Protein AF-A0A7Y4U317-F1 (afdb_monomer)

Secondary structure (DSSP, 8-state):
--SSTT--PPPGGGHHHHHHHHHHHTT-------SS---HHHHHHHHHHHHHHHHHHHHH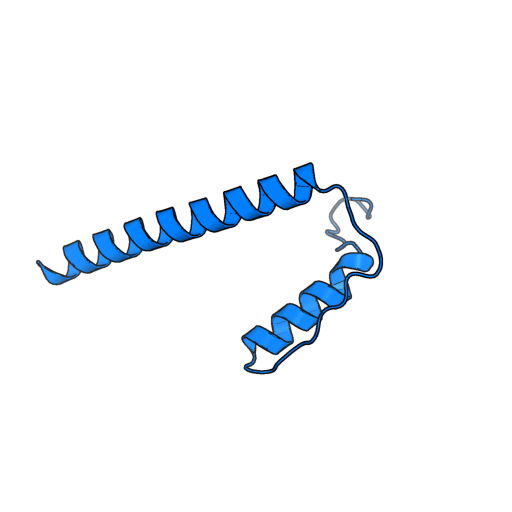HHHHHHHHTT-

Sequence (71 aa):
MEGRLGDIAINPDLKPVLEALHQVLAGGTVEIKIAQVGNLDIVTELNRRLERTVNETNAINKAEHKLLACT

Mean predicted aligned error: 7.98 Å

Solvent-accessible surface area (backbone atoms only — not comparable to full-atom values): 4559 Å² total; per-residue (Å²): 138,88,56,64,96,90,52,88,67,76,60,74,86,50,47,64,57,53,53,48,51,50,38,42,77,72,72,48,85,79,87,85,80,85,89,70,88,71,66,62,68,60,55,51,51,51,50,53,49,50,54,50,52,53,52,53,51,52,52,50,54,52,50,52,54,53,56,64,74,74,112

pLDDT: mean 87.07, std 15.0, range [46.09, 98.31]

Structure (mmCIF, N/CA/C/O backbone):
data_AF-A0A7Y4U317-F1
#
_entry.id   AF-A0A7Y4U317-F1
#
loop_
_atom_site.group_PDB
_atom_site.id
_atom_site.type_symbol
_atom_site.label_atom_id
_atom_site.label_alt_id
_atom_site.label_comp_id
_atom_site.label_asym_id
_atom_site.label_entity_id
_atom_site.label_seq_id
_atom_site.pdbx_PDB_ins_code
_atom_site.Cartn_x
_atom_site.Cartn_y
_atom_site.Cartn_z
_atom_site.occupancy
_atom_site.B_iso_or_equiv
_atom_site.auth_seq_id
_atom_site.auth_comp_id
_atom_site.auth_asym_id
_atom_site.auth_atom_id
_atom_site.pdbx_PDB_model_num
ATOM 1 N N . MET A 1 1 ? -3.463 -20.542 -2.182 1.00 46.09 1 MET A N 1
ATOM 2 C CA . MET A 1 1 ? -4.295 -20.265 -3.371 1.00 46.09 1 MET A CA 1
ATOM 3 C C . MET A 1 1 ? -5.180 -21.481 -3.544 1.00 46.09 1 MET A C 1
ATOM 5 O O . MET A 1 1 ? -4.657 -22.505 -3.952 1.00 46.09 1 MET A O 1
ATOM 9 N N . GLU A 1 2 ? -6.447 -21.426 -3.134 1.00 46.94 2 GLU A N 1
ATOM 10 C CA . GLU A 1 2 ? -7.350 -22.582 -3.229 1.00 46.94 2 GLU A CA 1
ATOM 11 C C . GLU A 1 2 ? -8.725 -22.127 -3.737 1.00 46.94 2 GLU A C 1
ATOM 13 O O . GLU A 1 2 ? -9.467 -21.433 -3.049 1.00 46.94 2 GLU A O 1
ATOM 18 N N . GLY A 1 3 ? -9.011 -22.494 -4.985 1.00 54.59 3 GLY A N 1
ATOM 19 C CA . GLY A 1 3 ? -10.260 -22.320 -5.726 1.00 54.59 3 GLY A CA 1
ATOM 20 C C . GLY A 1 3 ? -10.301 -23.370 -6.848 1.00 54.59 3 GLY A C 1
ATOM 21 O O . GLY A 1 3 ? -9.262 -23.965 -7.153 1.00 54.59 3 GLY A O 1
ATOM 22 N N . ARG A 1 4 ? -11.483 -23.660 -7.423 1.00 57.56 4 ARG A N 1
ATOM 23 C CA . ARG A 1 4 ? -11.636 -24.641 -8.523 1.00 57.56 4 ARG A CA 1
ATOM 24 C C . ARG A 1 4 ? -10.630 -24.326 -9.637 1.00 57.56 4 ARG A C 1
ATOM 26 O O . ARG A 1 4 ? -10.347 -23.165 -9.901 1.00 57.56 4 ARG A O 1
ATOM 33 N N . LEU A 1 5 ? -10.084 -25.359 -10.280 1.00 51.78 5 LEU A N 1
ATOM 34 C CA . LEU A 1 5 ? -9.089 -25.214 -11.346 1.00 51.78 5 LEU A CA 1
ATOM 35 C C . LEU A 1 5 ? -9.593 -24.214 -12.410 1.00 51.78 5 LEU A C 1
ATOM 37 O O . LEU A 1 5 ? -10.579 -24.496 -13.087 1.00 51.78 5 LEU A O 1
ATOM 41 N N . GLY A 1 6 ? -8.945 -23.050 -12.519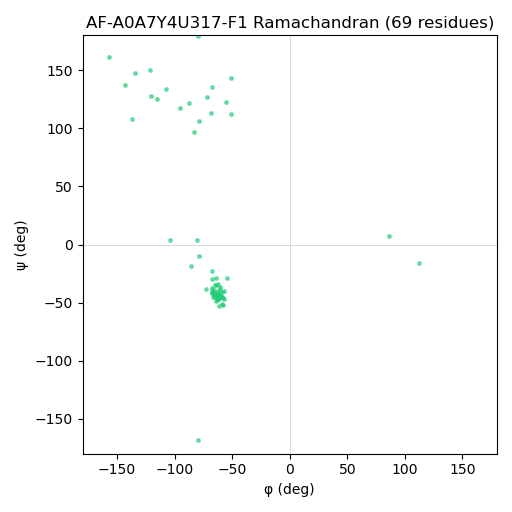 1.00 59.78 6 GLY A N 1
ATOM 42 C CA . GLY A 1 6 ? -9.349 -21.956 -13.416 1.00 59.78 6 GLY A CA 1
ATOM 43 C C . GLY A 1 6 ? -9.858 -20.685 -12.721 1.00 59.78 6 GLY A C 1
ATOM 44 O O . GLY A 1 6 ? -9.847 -19.629 -13.347 1.00 59.78 6 GLY A O 1
ATOM 45 N N . ASP A 1 7 ? -10.212 -20.745 -11.435 1.00 61.16 7 ASP A N 1
ATOM 46 C CA . ASP A 1 7 ? -10.660 -19.580 -10.667 1.00 61.16 7 ASP A CA 1
ATOM 47 C C . ASP A 1 7 ? -9.493 -18.949 -9.893 1.00 61.16 7 ASP A C 1
ATOM 49 O O . ASP A 1 7 ? -8.917 -19.550 -8.983 1.00 61.16 7 ASP A O 1
ATOM 53 N N . ILE A 1 8 ? -9.162 -17.695 -10.214 1.00 64.56 8 ILE A N 1
ATOM 54 C CA . ILE A 1 8 ? -8.299 -16.870 -9.361 1.00 64.56 8 ILE A CA 1
ATOM 55 C C . ILE A 1 8 ? -9.188 -16.256 -8.279 1.00 64.56 8 ILE A C 1
ATOM 57 O O . ILE A 1 8 ? -9.842 -15.238 -8.493 1.00 64.56 8 ILE A O 1
ATOM 61 N N . ALA A 1 9 ? -9.216 -16.882 -7.105 1.00 77.50 9 ALA A N 1
ATOM 62 C CA . ALA A 1 9 ? -9.836 -16.296 -5.924 1.00 77.50 9 ALA A CA 1
ATOM 63 C C . ALA A 1 9 ? -8.815 -15.423 -5.182 1.00 77.50 9 ALA A C 1
ATOM 65 O O . ALA A 1 9 ? -7.751 -15.890 -4.765 1.00 77.50 9 ALA A O 1
ATOM 66 N N . ILE A 1 10 ? -9.147 -14.145 -5.008 1.00 81.88 10 ILE A N 1
ATOM 67 C CA . ILE A 1 10 ? -8.395 -13.246 -4.130 1.00 81.88 10 ILE A CA 1
ATOM 68 C C . ILE A 1 10 ? -8.599 -13.730 -2.691 1.00 81.88 10 ILE A C 1
ATOM 70 O O . ILE A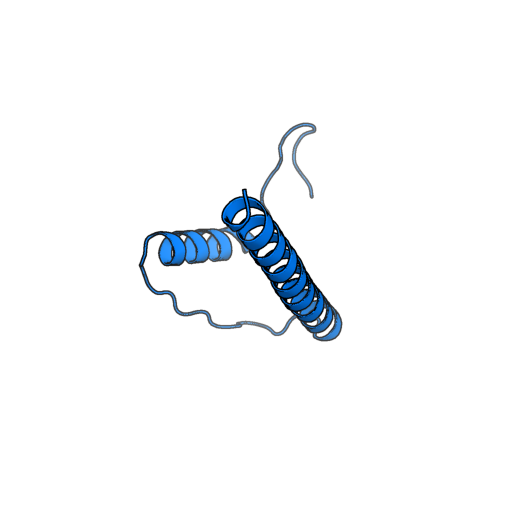 1 10 ? -9.725 -14.042 -2.305 1.00 81.88 10 ILE A O 1
ATOM 74 N N . ASN A 1 11 ? -7.525 -13.782 -1.895 1.00 87.12 11 ASN A N 1
ATOM 75 C CA . ASN A 1 11 ? -7.654 -14.053 -0.464 1.00 87.12 11 ASN A CA 1
ATOM 76 C C . ASN A 1 11 ? -8.627 -13.016 0.142 1.00 87.12 11 ASN A C 1
ATOM 78 O O . ASN A 1 11 ? -8.362 -11.818 0.004 1.00 87.12 11 ASN A O 1
ATOM 82 N N . PRO A 1 12 ? -9.733 -13.433 0.787 1.00 89.25 12 PRO A N 1
ATOM 83 C CA . PRO A 1 12 ? -10.718 -12.510 1.347 1.00 89.25 12 PRO A CA 1
ATOM 84 C C . PRO A 1 12 ? -10.108 -11.485 2.314 1.00 89.25 12 PRO A C 1
ATOM 86 O O . PRO A 1 12 ? -10.582 -10.351 2.346 1.00 89.25 12 PRO A O 1
ATOM 89 N N . ASP A 1 13 ? -9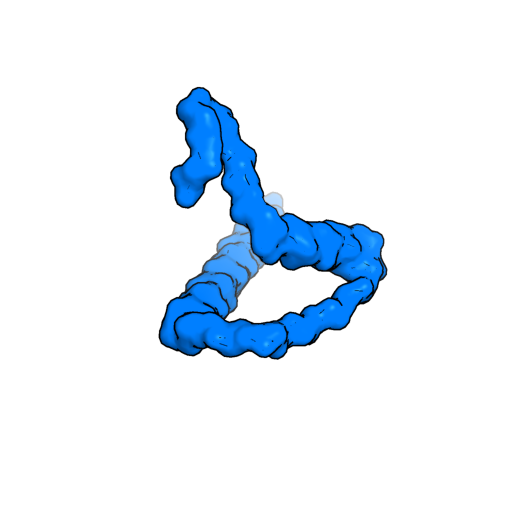.011 -11.818 2.999 1.00 90.38 13 ASP A N 1
ATOM 90 C CA . ASP A 1 13 ? -8.295 -10.896 3.894 1.00 90.38 13 ASP A CA 1
ATOM 91 C C . ASP A 1 13 ? -7.612 -9.735 3.148 1.00 90.38 13 ASP A C 1
ATOM 93 O O . ASP A 1 13 ? -7.358 -8.677 3.723 1.00 90.38 13 ASP A O 1
ATOM 97 N N . LEU A 1 14 ? -7.325 -9.901 1.852 1.00 91.81 14 LEU A N 1
ATOM 98 C CA . LEU A 1 14 ? -6.740 -8.855 1.007 1.00 91.81 14 LEU A CA 1
ATOM 99 C C . LEU A 1 14 ? -7.793 -7.927 0.404 1.00 91.81 14 LEU A C 1
ATOM 101 O O . LEU A 1 14 ? -7.456 -6.825 -0.028 1.00 91.81 14 LEU A O 1
ATOM 105 N N . LYS A 1 15 ? -9.064 -8.343 0.366 1.00 93.38 15 LYS A N 1
ATOM 106 C CA . LYS A 1 15 ? -10.132 -7.557 -0.260 1.00 93.38 15 LYS A CA 1
ATOM 107 C C . LYS A 1 15 ? -10.265 -6.148 0.346 1.00 93.38 15 LYS A C 1
ATOM 109 O O . LYS A 1 15 ? -10.262 -5.201 -0.440 1.00 93.38 15 LYS A O 1
ATOM 114 N N . PRO A 1 16 ? -10.280 -5.957 1.682 1.00 93.38 16 PRO A N 1
ATOM 115 C CA . PRO A 1 16 ? -10.365 -4.617 2.269 1.00 93.38 16 PRO A CA 1
ATOM 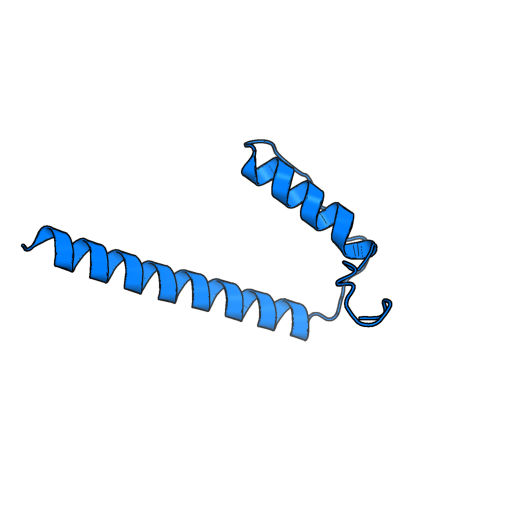116 C C . PRO A 1 16 ? -9.164 -3.731 1.915 1.00 93.38 16 PRO A C 1
ATOM 118 O O . PRO A 1 16 ? -9.309 -2.528 1.723 1.00 93.38 16 PRO A O 1
ATOM 121 N N . VAL A 1 17 ? -7.971 -4.325 1.788 1.00 94.94 17 VAL A N 1
ATOM 122 C CA . VAL A 1 17 ? -6.746 -3.603 1.412 1.00 94.94 17 VAL A CA 1
ATOM 123 C C . VAL A 1 17 ? -6.829 -3.111 -0.036 1.00 94.94 17 VAL A C 1
ATOM 125 O O . VAL A 1 17 ? -6.463 -1.973 -0.325 1.00 94.94 17 VAL A O 1
ATOM 128 N N . LEU A 1 18 ? -7.353 -3.940 -0.943 1.00 95.81 18 LEU A N 1
ATOM 129 C CA . LEU A 1 18 ? -7.571 -3.561 -2.342 1.00 95.81 18 LEU A CA 1
ATOM 130 C C . LEU A 1 18 ? -8.645 -2.475 -2.482 1.00 95.81 18 LEU A C 1
ATOM 132 O O . LEU A 1 18 ? -8.471 -1.531 -3.247 1.00 95.81 18 LEU A O 1
ATOM 136 N N . GLU A 1 19 ? -9.737 -2.568 -1.724 1.00 95.50 19 GLU A N 1
ATOM 137 C CA . GLU A 1 19 ? -10.774 -1.531 -1.708 1.00 95.50 19 GLU A CA 1
ATOM 138 C C . GLU A 1 19 ? -10.229 -0.194 -1.188 1.00 95.50 19 GLU A C 1
ATOM 140 O O . GLU A 1 19 ? -10.491 0.846 -1.794 1.00 95.50 19 GLU A O 1
ATOM 145 N N . ALA A 1 20 ? -9.405 -0.216 -0.135 1.00 97.44 20 ALA A N 1
ATOM 146 C CA . ALA A 1 20 ? -8.718 0.976 0.359 1.00 97.44 20 ALA A CA 1
ATOM 147 C C . ALA A 1 20 ? -7.783 1.583 -0.704 1.00 97.44 20 ALA A C 1
ATOM 149 O O . ALA A 1 20 ? -7.786 2.797 -0.909 1.00 97.44 20 ALA A O 1
ATOM 150 N N . LEU A 1 21 ? -7.035 0.750 -1.435 1.00 97.31 21 LEU A N 1
ATOM 151 C CA . LEU A 1 21 ? -6.206 1.206 -2.553 1.00 97.31 21 LEU A CA 1
ATOM 152 C C . LEU A 1 21 ? -7.046 1.903 -3.634 1.00 97.31 21 LEU A C 1
ATOM 154 O O . LEU A 1 21 ? -6.671 2.981 -4.095 1.00 97.31 21 LEU A O 1
ATOM 158 N N . HIS A 1 22 ? -8.193 1.334 -4.015 1.00 97.62 22 HIS A N 1
ATOM 159 C CA . HIS A 1 22 ? -9.083 1.950 -5.002 1.00 97.62 22 HIS A CA 1
ATOM 160 C C . HIS A 1 22 ? -9.595 3.326 -4.555 1.00 97.62 22 HIS A C 1
ATOM 162 O O . HIS A 1 22 ? -9.658 4.234 -5.381 1.00 97.62 22 HIS A O 1
ATOM 168 N N . GLN A 1 23 ? -9.911 3.508 -3.267 1.00 98.31 23 GLN A N 1
ATOM 169 C CA . GLN A 1 23 ? -10.320 4.816 -2.735 1.00 98.31 23 GLN A CA 1
ATOM 170 C C . GLN A 1 23 ? -9.217 5.866 -2.904 1.00 98.31 23 GLN A C 1
ATOM 172 O O . GLN A 1 23 ? -9.493 6.967 -3.375 1.00 98.31 23 GLN A O 1
ATOM 177 N N . VAL A 1 24 ? -7.963 5.517 -2.591 1.00 98.06 24 VAL A N 1
ATOM 178 C CA . VAL A 1 24 ? -6.815 6.422 -2.779 1.00 98.06 24 VAL A CA 1
ATOM 179 C C . VAL A 1 24 ? -6.621 6.771 -4.254 1.00 98.06 24 VAL A C 1
ATOM 181 O O . VAL A 1 24 ? -6.454 7.940 -4.596 1.00 98.06 24 VAL A O 1
ATOM 184 N N . LEU A 1 25 ? -6.689 5.778 -5.146 1.00 97.31 25 LEU A N 1
ATOM 185 C CA . LEU A 1 25 ? -6.556 5.998 -6.591 1.00 97.31 25 LEU A CA 1
ATOM 186 C C . LEU A 1 25 ? -7.691 6.857 -7.168 1.00 97.31 25 LEU A C 1
ATOM 188 O O . LEU A 1 25 ? -7.476 7.580 -8.138 1.00 97.31 25 LEU A O 1
ATOM 192 N N . ALA A 1 26 ? -8.875 6.818 -6.558 1.00 97.94 26 ALA A N 1
ATOM 193 C CA . ALA A 1 26 ? -10.005 7.675 -6.903 1.00 97.94 26 ALA A CA 1
ATOM 194 C C . ALA A 1 26 ? -9.912 9.096 -6.301 1.00 97.94 26 ALA A C 1
ATOM 196 O O . ALA A 1 26 ? -10.842 9.886 -6.460 1.00 97.94 26 ALA A O 1
ATOM 197 N N . GLY A 1 27 ? -8.811 9.438 -5.620 1.00 97.81 27 GLY A N 1
ATOM 198 C CA . GLY A 1 27 ? -8.593 10.747 -4.993 1.00 97.81 27 GLY A CA 1
ATOM 199 C C . GLY A 1 27 ? -9.157 10.880 -3.575 1.00 97.81 27 GLY A C 1
ATOM 200 O O . GLY A 1 27 ? -9.148 11.976 -3.014 1.00 97.81 27 GLY A O 1
ATOM 201 N N . GLY A 1 28 ? -9.649 9.788 -2.990 1.00 98.06 28 GLY A N 1
ATOM 202 C CA . GLY A 1 28 ? -10.051 9.723 -1.589 1.00 98.06 28 GLY A CA 1
ATOM 203 C C . GLY A 1 28 ? -8.864 9.547 -0.638 1.00 98.06 28 GLY A C 1
ATOM 204 O O . GLY A 1 28 ? -7.707 9.427 -1.041 1.00 98.06 28 GLY A O 1
ATOM 205 N N . THR A 1 29 ? -9.163 9.495 0.657 1.00 97.44 29 THR A N 1
ATOM 206 C CA . THR A 1 29 ? -8.190 9.215 1.720 1.00 97.44 29 THR A CA 1
ATOM 207 C C . THR A 1 29 ? -8.610 7.979 2.506 1.00 97.44 29 THR A C 1
ATOM 209 O O . THR A 1 29 ? -9.796 7.668 2.616 1.00 97.44 29 THR A O 1
ATOM 212 N N . VAL A 1 30 ? -7.631 7.253 3.044 1.00 97.62 30 VAL A N 1
ATOM 213 C CA . VAL A 1 30 ? -7.860 6.057 3.864 1.00 97.62 30 VAL A CA 1
ATOM 214 C C . VAL A 1 30 ? -6.986 6.098 5.109 1.00 97.62 30 VAL A C 1
ATOM 216 O O . VAL A 1 30 ? -5.862 6.596 5.069 1.00 97.62 30 VAL A O 1
ATOM 219 N N . GLU A 1 31 ? -7.493 5.544 6.205 1.00 97.06 31 GLU A N 1
ATOM 220 C CA . GLU A 1 31 ? -6.724 5.274 7.419 1.00 97.06 31 GLU A CA 1
ATOM 221 C C . GLU A 1 31 ? -6.501 3.763 7.532 1.00 97.06 31 GLU A C 1
ATOM 223 O O . GLU A 1 31 ? -7.427 2.975 7.337 1.00 97.06 31 GLU A O 1
ATOM 228 N N . ILE A 1 32 ? -5.268 3.350 7.834 1.00 92.94 32 ILE A N 1
ATOM 229 C CA . ILE A 1 32 ? -4.896 1.938 7.962 1.00 92.94 32 ILE A CA 1
ATOM 230 C C . ILE A 1 32 ? -4.374 1.692 9.373 1.00 92.94 32 ILE A C 1
ATOM 232 O O . ILE A 1 32 ? -3.445 2.355 9.832 1.00 92.94 32 ILE A O 1
ATOM 236 N N . LYS A 1 33 ? -4.936 0.681 10.040 1.00 94.81 33 LYS A N 1
ATOM 237 C CA . LYS A 1 33 ? -4.492 0.208 11.352 1.00 94.81 33 LYS A CA 1
ATOM 238 C C . LYS A 1 33 ? -3.963 -1.217 11.245 1.00 94.81 33 LYS A C 1
ATOM 240 O O . LYS A 1 33 ? -4.681 -2.120 10.822 1.00 94.81 33 LYS A O 1
ATOM 245 N N . ILE A 1 34 ? -2.732 -1.434 11.700 1.00 93.38 34 ILE A N 1
ATOM 246 C CA . ILE A 1 34 ? -2.159 -2.777 11.816 1.00 93.38 34 ILE A CA 1
ATOM 247 C C . ILE A 1 34 ? -2.722 -3.440 13.075 1.00 93.38 34 ILE A C 1
ATOM 249 O O . ILE A 1 34 ? -2.374 -3.066 14.193 1.00 93.38 34 ILE A O 1
ATOM 253 N N . ALA A 1 35 ? -3.627 -4.403 12.889 1.00 94.00 35 ALA A N 1
ATOM 254 C CA . ALA A 1 35 ? -4.241 -5.141 13.993 1.00 94.00 35 ALA A CA 1
ATOM 255 C C . ALA A 1 35 ? -3.265 -6.137 14.640 1.00 94.00 35 ALA A C 1
ATOM 257 O O . ALA A 1 35 ? -3.254 -6.291 15.859 1.00 94.00 35 ALA A O 1
ATOM 258 N N . GLN A 1 36 ? -2.429 -6.783 13.824 1.00 94.31 36 GLN A N 1
ATOM 259 C CA . GLN A 1 36 ? -1.397 -7.716 14.258 1.00 94.31 36 GLN A CA 1
ATOM 260 C C . GLN A 1 36 ? -0.160 -7.554 13.376 1.00 94.31 36 GLN A C 1
ATOM 262 O O . GLN A 1 36 ? -0.263 -7.437 12.155 1.00 94.31 36 GLN A O 1
ATOM 267 N N . VAL A 1 37 ? 1.016 -7.555 14.002 1.00 93.00 37 VAL A N 1
ATOM 268 C CA . VAL A 1 37 ? 2.295 -7.486 13.291 1.00 93.00 37 VAL A CA 1
ATOM 269 C C . VAL A 1 37 ? 2.554 -8.818 12.582 1.00 93.00 37 VAL A C 1
ATOM 271 O O . VAL A 1 37 ? 2.485 -9.879 13.200 1.00 93.00 37 VAL A O 1
ATOM 274 N N . GLY A 1 38 ? 2.833 -8.751 11.278 1.00 93.31 38 GLY A N 1
ATOM 275 C CA . GLY A 1 38 ? 3.258 -9.900 10.476 1.00 93.31 38 GLY A CA 1
ATOM 276 C C . GLY A 1 38 ? 4.743 -10.229 10.655 1.00 93.31 38 GLY A C 1
ATOM 277 O O . GLY A 1 38 ? 5.421 -9.697 11.529 1.00 93.31 38 GLY A O 1
ATOM 278 N N . ASN A 1 39 ? 5.285 -11.092 9.794 1.00 97.19 39 ASN A N 1
ATOM 279 C CA . ASN A 1 39 ? 6.723 -11.363 9.797 1.00 97.19 39 ASN A CA 1
ATOM 280 C C . ASN A 1 39 ? 7.502 -10.116 9.329 1.00 97.19 39 ASN A C 1
ATOM 282 O O . ASN A 1 39 ? 7.406 -9.722 8.165 1.00 97.19 39 ASN A O 1
ATOM 286 N N . LEU A 1 40 ? 8.271 -9.514 10.241 1.00 96.00 40 LEU A N 1
ATOM 287 C CA . LEU A 1 40 ? 8.988 -8.259 10.004 1.00 96.00 40 LEU A CA 1
ATOM 288 C C . LEU A 1 40 ? 10.065 -8.370 8.921 1.00 96.00 40 LEU A C 1
ATOM 290 O O . LEU A 1 40 ? 10.236 -7.420 8.158 1.00 96.00 40 LEU A O 1
ATOM 294 N N . ASP A 1 41 ? 10.745 -9.509 8.804 1.00 97.88 41 ASP A N 1
ATOM 295 C CA . ASP A 1 41 ? 11.788 -9.707 7.791 1.00 97.88 41 ASP A CA 1
ATOM 296 C C . ASP A 1 41 ? 11.179 -9.732 6.387 1.00 97.88 41 ASP A C 1
ATOM 298 O O . ASP A 1 41 ? 11.688 -9.092 5.464 1.00 97.88 41 ASP A O 1
ATOM 302 N N . ILE A 1 42 ? 10.035 -10.410 6.239 1.00 97.38 42 ILE A N 1
ATOM 303 C CA . ILE A 1 42 ? 9.288 -10.450 4.976 1.00 97.38 42 ILE A CA 1
ATOM 304 C C . ILE A 1 42 ? 8.791 -9.048 4.616 1.00 97.38 42 ILE A C 1
ATOM 306 O O . ILE A 1 42 ? 8.996 -8.602 3.489 1.00 97.38 42 ILE A O 1
ATOM 310 N N . VAL A 1 43 ? 8.171 -8.333 5.560 1.00 96.12 43 VAL A N 1
ATOM 311 C CA . VAL A 1 43 ? 7.677 -6.965 5.322 1.00 96.12 43 VAL A CA 1
ATOM 312 C C . VAL A 1 43 ? 8.821 -6.031 4.918 1.00 96.12 43 VAL A C 1
ATOM 314 O O . VAL A 1 43 ? 8.693 -5.281 3.950 1.00 96.12 43 VAL A O 1
ATOM 317 N N . THR A 1 44 ? 9.958 -6.116 5.609 1.00 97.50 44 THR A N 1
ATOM 318 C CA . THR A 1 44 ? 11.144 -5.294 5.328 1.00 97.50 44 THR A CA 1
ATOM 319 C C . THR A 1 44 ? 11.691 -5.560 3.930 1.00 97.50 44 THR A C 1
ATOM 321 O O . THR A 1 44 ? 11.939 -4.622 3.171 1.00 97.50 44 THR A O 1
ATOM 324 N N . GLU A 1 45 ? 11.838 -6.829 3.549 1.00 98.12 45 GLU A N 1
ATOM 325 C CA . GLU A 1 45 ? 12.339 -7.186 2.221 1.00 98.12 45 GLU A CA 1
ATOM 326 C C . GLU A 1 45 ? 11.376 -6.762 1.104 1.00 98.12 45 GLU A C 1
ATOM 328 O O . GLU A 1 45 ? 11.821 -6.278 0.060 1.00 98.12 45 GLU A O 1
ATOM 333 N N . LEU A 1 46 ? 10.062 -6.902 1.307 1.00 97.50 46 LEU A N 1
ATOM 334 C CA . LEU A 1 46 ? 9.064 -6.463 0.328 1.00 97.50 46 LEU A CA 1
ATOM 335 C C . LEU A 1 46 ? 9.103 -4.944 0.118 1.00 97.50 46 LEU A C 1
ATOM 337 O O . LEU A 1 46 ? 9.102 -4.497 -1.030 1.00 97.50 46 LEU A O 1
ATOM 341 N N . ASN A 1 47 ? 9.223 -4.162 1.193 1.00 97.25 47 ASN A N 1
ATOM 342 C CA . ASN A 1 47 ? 9.373 -2.707 1.099 1.00 97.25 47 ASN A CA 1
ATOM 343 C C . ASN A 1 47 ? 10.658 -2.321 0.357 1.00 97.25 47 ASN A C 1
ATOM 345 O O . ASN A 1 47 ? 10.619 -1.515 -0.573 1.00 97.25 47 ASN A O 1
ATOM 349 N N . ARG A 1 48 ? 11.783 -2.967 0.686 1.00 98.00 48 ARG A N 1
ATOM 350 C CA . ARG A 1 48 ? 13.064 -2.729 0.007 1.00 98.00 48 ARG A CA 1
ATOM 351 C C . ARG A 1 48 ? 12.980 -3.007 -1.496 1.00 98.00 48 ARG A C 1
ATOM 353 O O . ARG A 1 48 ? 13.539 -2.257 -2.298 1.00 98.00 48 ARG A O 1
ATOM 360 N N . ARG A 1 49 ? 12.292 -4.083 -1.898 1.00 97.69 49 ARG A N 1
ATOM 361 C CA . ARG A 1 49 ? 12.065 -4.404 -3.318 1.00 97.69 49 ARG A CA 1
ATOM 362 C C . ARG A 1 49 ? 11.199 -3.356 -4.000 1.00 97.69 49 ARG A C 1
ATOM 364 O O . ARG A 1 49 ? 11.558 -2.923 -5.089 1.00 97.69 49 ARG A O 1
ATOM 371 N N . LEU A 1 50 ? 10.111 -2.932 -3.358 1.00 96.50 50 LEU A N 1
ATOM 372 C CA . LEU A 1 50 ? 9.227 -1.899 -3.892 1.00 96.50 50 LEU A CA 1
ATOM 373 C C . LEU A 1 50 ? 9.988 -0.594 -4.153 1.00 96.50 50 LEU A C 1
ATOM 375 O O . LEU A 1 50 ? 9.952 -0.081 -5.269 1.00 96.50 50 LEU A O 1
ATOM 379 N N . GLU A 1 51 ? 10.725 -0.093 -3.160 1.00 97.31 51 GLU A N 1
ATOM 380 C CA . GLU A 1 51 ? 11.521 1.134 -3.290 1.00 97.31 51 GLU A CA 1
ATOM 381 C C . GLU A 1 51 ? 12.539 1.035 -4.427 1.00 97.31 51 GLU A C 1
ATOM 383 O O . GLU A 1 51 ? 12.650 1.935 -5.264 1.00 97.31 51 GLU A O 1
ATOM 388 N N . ARG A 1 52 ? 13.259 -0.090 -4.494 1.00 97.19 52 ARG A N 1
ATOM 389 C CA . ARG A 1 52 ? 14.225 -0.348 -5.559 1.00 97.19 52 ARG A CA 1
ATOM 390 C C . ARG A 1 52 ? 13.561 -0.323 -6.935 1.00 97.19 52 ARG A C 1
ATOM 392 O O . ARG A 1 52 ? 14.035 0.395 -7.812 1.00 97.19 52 ARG A O 1
ATOM 399 N N . THR A 1 53 ? 12.468 -1.061 -7.116 1.00 96.31 53 THR A N 1
ATOM 400 C CA . THR A 1 53 ? 11.758 -1.136 -8.399 1.00 96.31 53 THR A CA 1
ATOM 401 C C . THR A 1 53 ? 11.199 0.220 -8.817 1.00 96.31 53 THR A C 1
ATOM 403 O O . THR A 1 53 ? 11.300 0.582 -9.989 1.00 96.31 53 THR A O 1
ATOM 406 N N . VAL A 1 54 ? 10.663 1.007 -7.882 1.00 95.12 54 VAL A N 1
ATOM 407 C CA . VAL A 1 54 ? 10.183 2.368 -8.167 1.00 95.12 54 VAL A CA 1
ATOM 408 C C . VAL A 1 54 ? 11.331 3.264 -8.633 1.00 95.12 54 VAL A C 1
ATOM 410 O O . VAL A 1 54 ? 11.195 3.970 -9.633 1.00 95.12 54 VAL A O 1
ATOM 413 N N . ASN A 1 55 ? 12.481 3.212 -7.958 1.00 94.75 55 ASN A N 1
ATOM 414 C CA . ASN A 1 55 ? 13.656 3.999 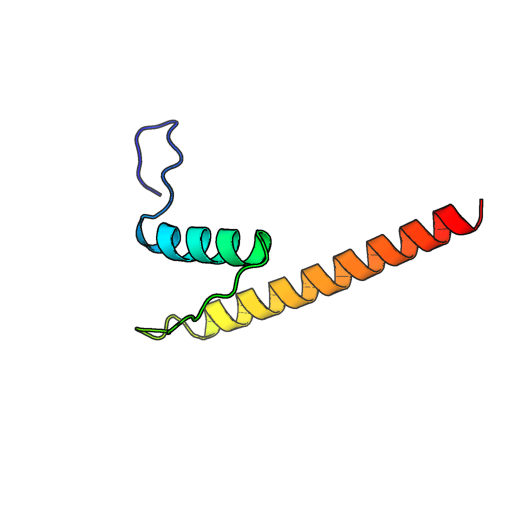-8.332 1.00 94.75 55 ASN A CA 1
ATOM 415 C C . ASN A 1 55 ? 14.196 3.612 -9.714 1.00 94.75 55 ASN A C 1
ATOM 417 O O . ASN A 1 55 ? 14.451 4.490 -10.540 1.00 94.75 55 ASN A O 1
ATOM 421 N N . GLU A 1 56 ? 14.332 2.312 -9.979 1.00 95.31 56 GLU A N 1
ATOM 422 C CA . GLU A 1 56 ? 14.793 1.787 -11.268 1.00 95.31 56 GLU A CA 1
ATOM 423 C C . GLU A 1 56 ? 13.830 2.175 -12.402 1.00 95.31 56 GLU A C 1
ATOM 425 O O . GLU A 1 56 ? 14.262 2.720 -13.417 1.00 95.31 56 GLU A O 1
ATOM 430 N N . THR A 1 57 ? 12.521 2.001 -12.201 1.00 93.31 57 THR A N 1
ATOM 431 C CA . THR A 1 57 ? 11.493 2.358 -13.196 1.00 93.31 57 THR A CA 1
ATOM 432 C C . THR A 1 57 ? 11.504 3.855 -13.498 1.00 93.31 57 THR A C 1
ATOM 434 O O . THR A 1 57 ? 11.484 4.266 -14.656 1.00 93.31 57 THR A O 1
ATOM 437 N N . ASN A 1 58 ? 11.610 4.696 -12.468 1.00 92.69 58 ASN A N 1
ATOM 438 C CA . ASN A 1 58 ? 11.702 6.142 -12.655 1.00 92.69 58 ASN A CA 1
ATOM 439 C C . ASN A 1 58 ? 12.986 6.562 -13.383 1.00 92.69 58 ASN A C 1
ATOM 441 O O . ASN A 1 58 ? 12.958 7.525 -14.151 1.00 92.69 58 ASN A O 1
ATOM 445 N N . ALA A 1 59 ? 14.108 5.876 -13.152 1.00 91.62 59 ALA A N 1
ATOM 446 C CA . ALA A 1 59 ? 15.349 6.137 -13.877 1.00 91.62 59 ALA A CA 1
ATOM 447 C C . ALA A 1 59 ? 15.208 5.801 -15.370 1.00 91.62 59 ALA A C 1
ATOM 449 O O . ALA A 1 59 ? 15.618 6.607 -16.206 1.00 91.62 59 ALA A O 1
ATOM 450 N N . ILE A 1 60 ? 14.570 4.670 -15.693 1.00 92.12 60 ILE A N 1
ATOM 451 C CA . ILE A 1 60 ? 14.264 4.268 -17.074 1.00 92.12 60 ILE A CA 1
ATOM 452 C C . ILE A 1 60 ? 13.351 5.306 -17.739 1.00 92.12 60 ILE A C 1
ATOM 454 O O . ILE A 1 60 ? 13.732 5.877 -18.758 1.00 92.12 60 ILE A O 1
ATOM 458 N N . ASN A 1 61 ? 12.218 5.649 -17.117 1.00 88.94 61 ASN A N 1
ATOM 459 C CA . ASN A 1 61 ? 11.262 6.619 -17.669 1.00 88.94 61 ASN A CA 1
ATOM 460 C C . ASN A 1 61 ? 11.908 7.989 -17.949 1.00 88.94 61 ASN A C 1
ATOM 462 O O . ASN A 1 61 ? 11.643 8.622 -18.970 1.00 88.94 61 ASN A O 1
ATOM 466 N N . LYS A 1 62 ? 12.791 8.460 -17.057 1.00 90.69 62 LYS A N 1
ATOM 467 C CA . LYS A 1 62 ? 13.536 9.716 -17.257 1.00 90.69 62 LYS A CA 1
ATOM 468 C C . LYS A 1 62 ? 14.539 9.618 -18.404 1.00 90.69 62 LYS A C 1
ATOM 470 O O . LYS A 1 62 ? 14.710 10.592 -19.139 1.00 90.69 62 LYS A O 1
ATOM 475 N N . ALA A 1 63 ? 15.2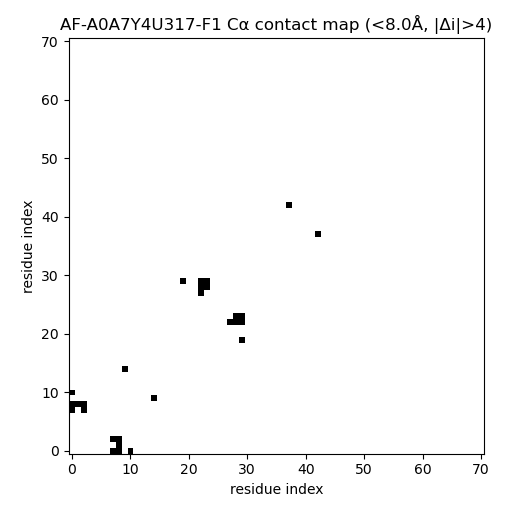17 8.481 -18.546 1.00 86.38 63 ALA A N 1
ATOM 476 C CA . ALA A 1 63 ? 16.156 8.251 -19.638 1.00 86.38 63 ALA A CA 1
ATOM 477 C C . ALA A 1 63 ? 15.436 8.208 -20.996 1.00 86.38 63 ALA A C 1
ATOM 479 O O . ALA A 1 63 ? 15.887 8.867 -21.931 1.00 86.38 63 ALA A O 1
ATOM 480 N N . GLU A 1 64 ? 14.292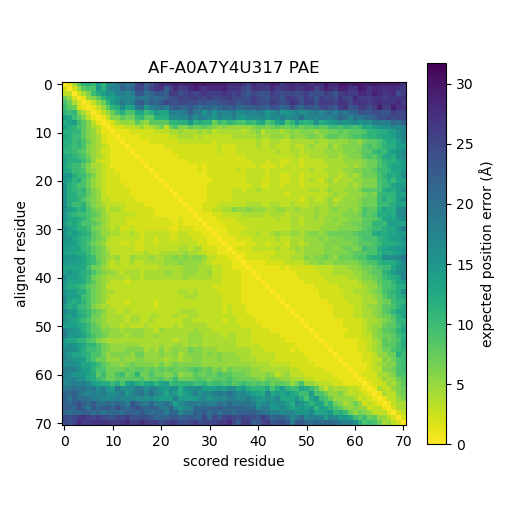 7.523 -21.084 1.00 82.56 64 GLU A N 1
ATOM 481 C CA . GLU A 1 64 ? 13.456 7.484 -22.292 1.00 82.56 64 GLU A CA 1
ATOM 482 C C . GLU A 1 64 ? 12.924 8.871 -22.665 1.00 82.56 64 GLU A C 1
ATOM 484 O O . GLU A 1 64 ? 13.071 9.304 -23.807 1.00 82.56 64 GLU A O 1
ATOM 489 N N . HIS A 1 65 ? 12.393 9.620 -21.694 1.00 74.75 65 HIS A N 1
ATOM 490 C CA . HIS A 1 65 ? 11.925 10.986 -21.936 1.00 74.75 65 HIS A CA 1
ATOM 491 C C . HIS A 1 65 ? 13.057 11.909 -22.417 1.00 74.75 65 HIS A C 1
ATOM 493 O O . HIS A 1 65 ? 12.843 12.775 -23.264 1.00 74.75 65 HIS A O 1
ATOM 499 N N . LYS A 1 66 ? 14.284 11.732 -21.906 1.00 73.44 66 LYS A N 1
ATOM 500 C CA . LYS A 1 66 ? 15.456 12.484 -22.377 1.00 73.44 66 LYS A CA 1
ATOM 501 C C . LYS A 1 66 ? 15.838 12.114 -23.813 1.00 73.44 66 LYS A C 1
ATOM 503 O O . LYS A 1 66 ? 16.243 12.996 -24.562 1.00 73.44 66 LYS A O 1
ATOM 508 N N . LEU A 1 67 ? 15.709 10.843 -24.191 1.00 66.19 67 LEU A N 1
ATOM 509 C CA . LEU A 1 67 ? 16.004 10.373 -25.545 1.00 66.19 67 LEU A CA 1
ATOM 510 C C . LEU A 1 67 ? 15.017 10.960 -26.568 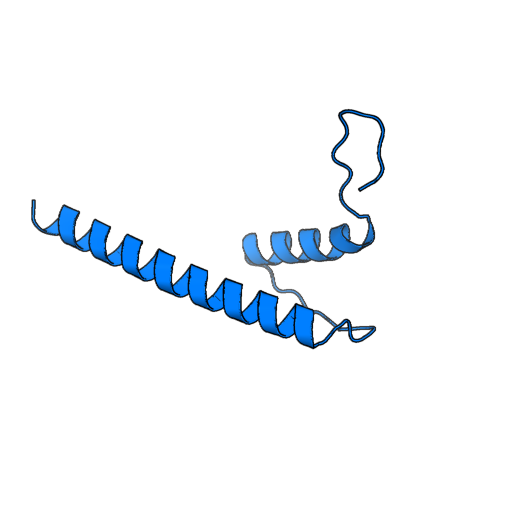1.00 66.19 67 LEU A C 1
ATOM 512 O O . LEU A 1 67 ? 15.446 11.467 -27.598 1.00 66.19 67 LEU A O 1
ATOM 516 N N . LEU A 1 68 ? 13.720 10.954 -26.239 1.00 70.44 68 LEU A N 1
ATOM 517 C CA . LEU A 1 68 ? 12.647 11.510 -27.076 1.00 70.44 68 LEU A CA 1
ATOM 518 C C . LEU A 1 68 ? 12.716 13.039 -27.215 1.00 70.44 68 LEU A C 1
ATOM 520 O O . LEU A 1 68 ? 12.293 13.579 -28.228 1.00 70.44 68 LEU A O 1
ATOM 524 N N . ALA A 1 69 ? 13.243 13.746 -26.212 1.00 64.12 69 ALA A N 1
ATOM 525 C CA . ALA A 1 69 ? 13.393 15.203 -26.251 1.00 64.12 69 ALA A CA 1
ATOM 526 C C . ALA A 1 69 ? 14.603 15.692 -27.082 1.00 64.12 69 ALA A C 1
ATOM 528 O O . ALA A 1 69 ? 14.742 16.894 -27.298 1.00 64.12 69 ALA A O 1
ATOM 529 N N . CYS A 1 70 ? 15.500 14.792 -27.504 1.00 56.38 70 CYS A N 1
ATOM 530 C CA . CYS A 1 70 ? 16.700 15.108 -28.295 1.00 56.38 70 CYS A CA 1
ATOM 531 C C . CYS A 1 70 ? 16.585 14.739 -29.789 1.00 56.38 70 CYS A C 1
ATOM 533 O O . CYS A 1 70 ? 17.567 14.893 -30.516 1.00 56.38 70 CYS A O 1
ATOM 535 N N . THR A 1 71 ? 15.420 14.264 -30.231 1.00 54.25 71 THR A N 1
ATOM 536 C CA . THR A 1 71 ? 15.041 14.011 -31.636 1.00 54.25 71 THR A CA 1
ATOM 537 C C . THR A 1 71 ? 14.026 15.030 -32.112 1.00 54.25 71 THR A C 1
ATOM 539 O O . THR A 1 71 ? 14.149 15.467 -33.276 1.00 54.25 71 THR A O 1
#

Radius of gyration: 18.11 Å; Cα contacts (8 Å, |Δi|>4): 14; chains: 1; bounding box: 28×40×46 Å

Foldseek 3Di:
DDDPVPDDDDDPVCVVVVVQVVCVVVVHHDDDDDPDDDDPVVVVVVVVVVVVVVVVVVVVVVVVVVVVVVD